Protein AF-A0A382NKD1-F1 (afdb_monomer_lite)

pLDDT: mean 91.3, std 13.51, range [47.22, 98.0]

Secondary structure (DSSP, 8-state):
-----S---HHHHHHTT---PPP--HHHHHHHTT--TT--HHHHHHH-HHHHHHHHHHHHHTT--

InterPro domains:
  IPR003726 Homocysteine-binding domain [PF02574] (20-65)
  IPR036589 Homocysteine-binding domain superfamily [G3DSA:3.20.20.330] (2-65)
  IPR036589 Homocysteine-binding domain superfamily [SSF82282] (11-65)

Structure (mmCIF, N/CA/C/O backbone):
data_AF-A0A382NKD1-F1
#
_entry.id   AF-A0A382NKD1-F1
#
loop_
_atom_site.group_PDB
_atom_site.id
_atom_site.type_symbol
_atom_site.label_atom_id
_atom_site.label_alt_id
_atom_site.label_comp_id
_atom_site.label_asym_id
_atom_site.label_entity_id
_atom_site.label_seq_id
_atom_site.pdbx_PDB_ins_code
_atom_site.Cartn_x
_atom_site.Cartn_y
_atom_site.Cartn_z
_atom_site.occupancy
_atom_site.B_iso_or_equiv
_atom_site.auth_seq_id
_atom_site.auth_comp_id
_atom_site.auth_asym_id
_atom_site.auth_atom_id
_atom_site.pdbx_PDB_model_num
ATOM 1 N N . MET A 1 1 ? -29.220 16.569 3.976 1.00 47.38 1 MET A N 1
ATOM 2 C CA . MET A 1 1 ? -28.042 15.782 3.566 1.00 47.38 1 MET A CA 1
ATOM 3 C C . MET A 1 1 ? -28.462 14.338 3.666 1.00 47.38 1 MET A C 1
ATOM 5 O O . MET A 1 1 ? -28.912 13.946 4.735 1.00 47.38 1 MET A O 1
ATOM 9 N N . GLU A 1 2 ? -28.431 13.614 2.554 1.00 49.25 2 GLU A N 1
ATOM 10 C CA . GLU A 1 2 ? -28.712 12.178 2.553 1.00 49.25 2 GLU A CA 1
ATOM 11 C C . GLU A 1 2 ? -27.675 11.464 3.436 1.00 49.25 2 GLU A C 1
ATOM 13 O O . GLU A 1 2 ? -26.497 11.837 3.387 1.00 49.25 2 GLU A O 1
ATOM 18 N N . PRO A 1 3 ? -28.074 10.488 4.267 1.00 47.22 3 PRO A N 1
ATOM 19 C CA . PRO A 1 3 ? -27.118 9.682 5.007 1.00 47.22 3 PRO A CA 1
ATOM 20 C C . PRO A 1 3 ? -26.243 8.923 4.005 1.00 47.22 3 PRO A C 1
ATOM 22 O O . PRO A 1 3 ? -26.733 8.300 3.063 1.00 47.22 3 PRO A O 1
ATOM 25 N N . ASN A 1 4 ? -24.928 9.022 4.185 1.00 54.03 4 ASN A N 1
ATOM 26 C CA . ASN A 1 4 ? -23.959 8.288 3.386 1.00 54.03 4 ASN A CA 1
ATOM 27 C C . ASN A 1 4 ? -24.194 6.786 3.623 1.00 54.03 4 ASN A C 1
ATOM 29 O O . ASN A 1 4 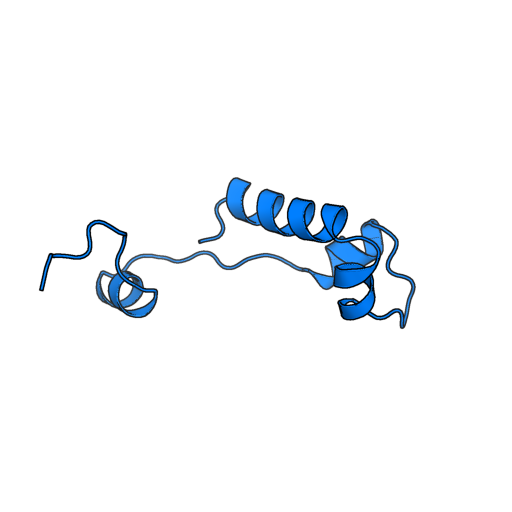? -23.910 6.279 4.701 1.00 54.03 4 ASN A O 1
ATOM 33 N N . ASN A 1 5 ? -24.723 6.076 2.624 1.00 55.88 5 ASN A N 1
ATOM 34 C CA . ASN A 1 5 ? -24.930 4.620 2.659 1.00 55.88 5 ASN A CA 1
ATOM 35 C C . ASN A 1 5 ? -23.632 3.823 2.394 1.00 55.88 5 ASN A C 1
ATOM 37 O O . ASN A 1 5 ? -23.685 2.648 2.038 1.00 55.88 5 ASN A O 1
ATOM 41 N N . GLY A 1 6 ? -22.465 4.457 2.523 1.00 56.72 6 GLY A N 1
ATOM 42 C CA . GLY A 1 6 ? -21.157 3.813 2.451 1.00 56.72 6 GLY A CA 1
ATOM 43 C C . GLY A 1 6 ? -20.550 3.750 3.843 1.00 56.72 6 GLY A C 1
ATOM 44 O O . GLY A 1 6 ? -20.798 4.648 4.648 1.00 56.72 6 GLY A O 1
ATOM 45 N N . HIS A 1 7 ? -19.777 2.699 4.125 1.00 64.38 7 HIS A N 1
ATOM 46 C CA . HIS A 1 7 ? -18.944 2.617 5.325 1.00 64.38 7 HIS A CA 1
ATOM 47 C C . HIS A 1 7 ? -18.309 3.984 5.609 1.00 64.38 7 HIS A C 1
ATOM 49 O O . HIS A 1 7 ? -17.832 4.642 4.680 1.00 64.38 7 HIS A O 1
ATOM 55 N N . GLY A 1 8 ? -18.376 4.432 6.866 1.00 78.06 8 GLY A N 1
ATOM 56 C CA . GLY A 1 8 ? -17.819 5.722 7.257 1.00 78.06 8 GLY A CA 1
ATOM 57 C C . GLY A 1 8 ? -16.358 5.852 6.816 1.00 78.06 8 GLY A C 1
ATOM 58 O O . GLY A 1 8 ? -15.676 4.853 6.568 1.00 78.06 8 GLY A O 1
ATOM 59 N N . GLY A 1 9 ? -15.870 7.085 6.686 1.00 88.94 9 GLY A N 1
ATOM 60 C CA . GLY A 1 9 ? -14.470 7.315 6.334 1.00 88.94 9 GLY A CA 1
ATOM 61 C C . GLY A 1 9 ? -13.527 6.670 7.357 1.00 88.94 9 GLY A C 1
ATOM 62 O O . GLY A 1 9 ? -13.951 6.237 8.428 1.00 88.94 9 GLY A O 1
ATOM 63 N N . ILE A 1 10 ? -12.221 6.648 7.073 1.00 94.00 10 ILE A N 1
ATOM 64 C CA . ILE A 1 10 ? -11.233 6.031 7.979 1.00 94.00 10 ILE A CA 1
ATOM 65 C C . ILE A 1 10 ? -11.379 6.503 9.441 1.00 94.00 10 ILE A C 1
ATOM 67 O O . ILE A 1 10 ? -11.280 5.697 10.361 1.00 94.00 10 ILE A O 1
ATOM 71 N N . LEU A 1 11 ? -11.695 7.785 9.667 1.00 94.88 11 LEU A N 1
ATOM 72 C CA . LEU A 1 11 ? -11.901 8.345 11.009 1.00 94.88 11 LEU A CA 1
ATOM 73 C C . LEU A 1 11 ? -13.160 7.814 11.707 1.00 94.88 11 LEU A C 1
ATOM 75 O O . LEU A 1 11 ? -13.143 7.619 12.922 1.00 94.88 11 LEU A O 1
ATOM 79 N N . ASP A 1 12 ? -14.231 7.56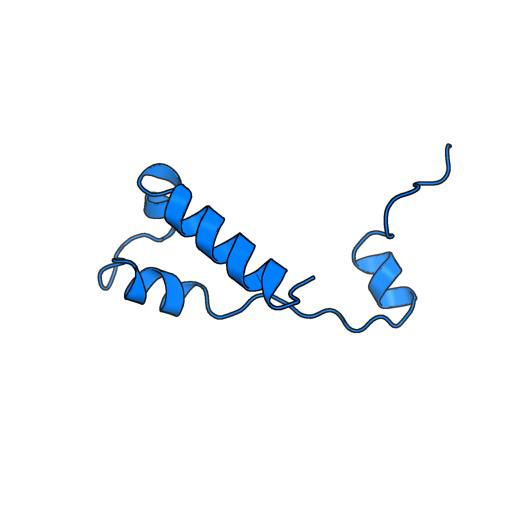9 10.956 1.00 95.00 12 ASP A N 1
ATOM 80 C CA . ASP A 1 12 ? -15.475 7.016 11.490 1.00 95.00 12 ASP A CA 1
ATOM 81 C C . ASP A 1 12 ? -15.262 5.561 11.924 1.00 95.00 12 ASP A C 1
ATOM 83 O O . ASP A 1 12 ? -15.637 5.189 13.035 1.00 95.00 12 ASP A O 1
ATOM 87 N N . ARG A 1 13 ? -14.582 4.764 11.089 1.00 94.44 13 ARG A N 1
ATOM 88 C CA . ARG A 1 13 ? -14.257 3.353 11.369 1.00 94.44 13 ARG A CA 1
ATOM 89 C C . ARG A 1 13 ? -13.350 3.213 12.593 1.00 94.44 13 ARG A C 1
ATOM 91 O O . ARG A 1 13 ? -13.618 2.405 13.481 1.00 94.44 13 ARG A O 1
ATOM 98 N N . LEU A 1 14 ? -12.327 4.066 12.699 1.00 94.88 14 LEU A N 1
ATOM 99 C CA . LEU A 1 14 ? -11.460 4.123 13.881 1.00 94.88 14 LEU A CA 1
ATOM 100 C C . LEU A 1 14 ? -12.236 4.524 15.143 1.00 94.88 14 LEU A C 1
ATOM 102 O O . LEU A 1 14 ? -12.055 3.918 16.197 1.00 94.88 14 LEU A O 1
ATOM 106 N N . SER A 1 15 ? -13.126 5.517 15.043 1.00 94.69 15 SER A N 1
ATOM 107 C CA . SER A 1 15 ? -13.957 5.968 16.171 1.00 94.69 15 SER A CA 1
ATOM 108 C C . SER A 1 15 ? -14.967 4.904 16.614 1.00 94.69 15 SER A C 1
ATOM 110 O O . SER A 1 15 ? -15.299 4.830 17.796 1.00 94.69 15 SER A O 1
ATOM 112 N N . ALA A 1 16 ? -15.425 4.059 15.687 1.00 95.81 16 ALA A N 1
ATOM 113 C CA . ALA A 1 16 ? -16.263 2.895 15.964 1.00 95.81 16 ALA A CA 1
ATOM 114 C C . ALA A 1 16 ? -15.496 1.724 16.615 1.00 95.81 16 ALA A C 1
ATOM 116 O O . ALA A 1 16 ? -16.116 0.743 17.025 1.00 95.81 16 ALA A O 1
ATOM 117 N N . GLY A 1 17 ? -14.167 1.823 16.745 1.00 96.00 17 GLY A N 1
ATOM 118 C CA . GLY A 1 17 ? -13.321 0.789 17.340 1.00 96.00 17 GLY A CA 1
ATOM 119 C C . GLY A 1 17 ? -12.995 -0.369 16.395 1.00 96.00 17 GLY A C 1
ATOM 120 O O . GLY A 1 17 ? -12.593 -1.434 16.865 1.00 96.00 17 GLY A O 1
ATOM 121 N N . GLU A 1 18 ? -13.170 -0.188 15.082 1.00 97.12 18 GLU A N 1
ATOM 122 C CA . GLU A 1 18 ? -12.762 -1.185 14.092 1.00 97.12 18 GLU A CA 1
ATOM 123 C C . GLU A 1 18 ? -11.236 -1.364 14.093 1.00 97.12 18 GLU A C 1
ATOM 125 O O . GLU A 1 18 ? -10.469 -0.407 14.220 1.00 97.12 18 GLU A O 1
ATOM 130 N N . THR A 1 19 ? -10.787 -2.608 13.921 1.00 96.44 19 THR A N 1
ATOM 131 C CA . THR A 1 19 ? -9.384 -2.897 13.602 1.00 96.44 19 THR A CA 1
ATOM 132 C C . THR A 1 19 ? -9.221 -2.823 12.093 1.00 96.44 19 THR A C 1
ATOM 134 O O . THR A 1 19 ? -9.882 -3.577 11.389 1.00 96.44 19 THR A O 1
ATOM 137 N N . LEU A 1 20 ? -8.352 -1.926 11.626 1.00 96.00 20 LEU A N 1
ATOM 138 C CA . LEU A 1 20 ? -8.055 -1.738 10.208 1.00 96.00 20 LEU A CA 1
ATOM 139 C C . LEU A 1 20 ? -6.700 -2.359 9.865 1.00 96.00 20 LEU A C 1
ATOM 141 O O . LEU A 1 20 ? -5.706 -2.113 10.559 1.00 96.00 20 LEU A O 1
ATOM 145 N N . VAL A 1 21 ? -6.661 -3.151 8.801 1.00 96.56 21 VAL A N 1
ATOM 146 C CA . VAL A 1 21 ? -5.470 -3.837 8.303 1.00 96.56 21 VAL A CA 1
ATOM 147 C C . VAL A 1 21 ? -4.922 -3.069 7.107 1.00 96.56 21 VAL A C 1
ATOM 149 O O . VAL A 1 21 ? -5.558 -2.973 6.066 1.00 96.56 21 VAL A O 1
ATOM 152 N N . PHE A 1 22 ? -3.713 -2.531 7.235 1.00 95.75 22 PHE A N 1
ATOM 153 C CA . PHE A 1 22 ? -3.041 -1.866 6.118 1.00 95.75 22 PHE A CA 1
ATOM 154 C C . PHE A 1 22 ? -2.474 -2.878 5.115 1.00 95.75 22 PHE A C 1
ATOM 156 O O . PHE A 1 22 ? -2.401 -4.083 5.378 1.00 95.75 22 PHE A O 1
ATOM 163 N N . ASP A 1 23 ? -2.088 -2.386 3.943 1.00 96.12 23 ASP A N 1
ATOM 164 C CA . ASP A 1 23 ? -1.421 -3.186 2.927 1.00 96.12 23 ASP A CA 1
ATOM 165 C C . ASP A 1 23 ? -0.005 -3.619 3.342 1.00 96.12 23 ASP A C 1
ATOM 167 O O . ASP A 1 23 ? 0.537 -3.261 4.393 1.00 96.12 23 ASP A O 1
ATOM 171 N N . GLY A 1 24 ? 0.565 -4.506 2.529 1.00 93.94 24 GLY A N 1
ATOM 172 C CA . GLY A 1 24 ? 1.856 -5.123 2.794 1.00 93.94 24 GLY A CA 1
ATOM 173 C C . GLY A 1 24 ? 3.040 -4.415 2.132 1.00 93.94 24 GLY A C 1
ATOM 174 O O . GLY A 1 24 ? 2.977 -3.293 1.636 1.00 93.94 24 GLY A O 1
ATOM 175 N N . ALA A 1 25 ? 4.176 -5.117 2.110 1.00 94.56 25 ALA A N 1
ATOM 176 C CA . ALA A 1 25 ? 5.437 -4.603 1.584 1.00 94.56 25 ALA A CA 1
ATOM 177 C C . ALA A 1 25 ? 5.437 -4.428 0.049 1.00 94.56 25 ALA A C 1
ATOM 179 O O . ALA A 1 25 ? 5.899 -5.305 -0.686 1.00 94.56 25 ALA A O 1
ATOM 180 N N . THR A 1 26 ? 5.019 -3.247 -0.416 1.00 95.19 26 THR A N 1
ATOM 181 C CA . THR A 1 26 ? 5.023 -2.850 -1.837 1.00 95.19 26 THR A CA 1
ATOM 182 C C . THR A 1 26 ? 6.391 -3.043 -2.507 1.00 95.19 26 THR A C 1
ATOM 184 O O . THR A 1 26 ? 6.478 -3.654 -3.566 1.00 95.19 26 THR A O 1
ATOM 187 N N . GLY A 1 27 ? 7.492 -2.591 -1.894 1.00 94.19 27 GLY A N 1
ATOM 188 C CA . GLY A 1 27 ? 8.825 -2.680 -2.513 1.00 94.19 27 GLY A CA 1
ATOM 189 C C . GLY A 1 27 ? 9.259 -4.117 -2.830 1.00 94.19 27 GLY A C 1
ATOM 190 O O . GLY A 1 27 ? 9.733 -4.389 -3.931 1.00 94.19 27 GLY A O 1
ATOM 191 N N . THR A 1 28 ? 9.035 -5.047 -1.898 1.00 95.62 28 THR A N 1
ATOM 192 C CA . THR A 1 28 ? 9.332 -6.476 -2.090 1.00 95.62 28 THR A CA 1
ATOM 193 C C . THR A 1 28 ? 8.499 -7.066 -3.220 1.00 95.62 28 THR A C 1
ATOM 195 O O . THR A 1 28 ? 9.025 -7.815 -4.042 1.00 95.62 28 THR A O 1
ATOM 198 N N . TYR A 1 29 ? 7.213 -6.708 -3.283 1.00 96.88 29 TYR A N 1
ATOM 199 C CA . TYR A 1 29 ? 6.337 -7.147 -4.362 1.00 96.88 29 TYR A CA 1
ATOM 200 C C . TYR A 1 29 ? 6.866 -6.676 -5.717 1.00 96.88 29 TYR A C 1
ATOM 202 O O . TYR A 1 29 ? 7.054 -7.492 -6.615 1.00 96.88 29 TYR A O 1
ATOM 210 N N . LEU A 1 30 ? 7.171 -5.385 -5.857 1.00 97.12 30 LEU A N 1
ATOM 211 C CA . LEU A 1 30 ? 7.661 -4.827 -7.117 1.00 97.12 30 LEU A CA 1
ATOM 212 C C . LEU A 1 30 ? 8.986 -5.465 -7.549 1.00 97.12 30 LEU A C 1
ATOM 214 O O . LEU A 1 30 ? 9.135 -5.818 -8.714 1.00 97.12 30 LEU A O 1
ATOM 218 N N . GLN A 1 31 ? 9.918 -5.692 -6.618 1.00 96.69 31 GLN A N 1
ATOM 219 C CA . GLN A 1 31 ? 11.194 -6.364 -6.907 1.00 96.69 31 GLN A CA 1
ATOM 220 C C . GLN A 1 31 ? 10.996 -7.792 -7.430 1.00 96.69 31 GLN A C 1
ATOM 222 O O . GLN A 1 31 ? 11.647 -8.195 -8.390 1.00 96.69 31 GLN A O 1
ATOM 227 N N . GLN A 1 32 ? 10.054 -8.548 -6.858 1.00 96.88 32 GLN A N 1
ATOM 228 C CA . GLN A 1 32 ? 9.703 -9.888 -7.347 1.00 96.88 32 GLN A CA 1
ATOM 229 C C . GLN A 1 32 ? 9.036 -9.873 -8.730 1.00 96.88 32 GLN A C 1
ATOM 231 O O . GLN A 1 32 ? 9.027 -10.897 -9.412 1.00 96.88 32 GLN A O 1
ATOM 236 N N . HIS A 1 33 ? 8.497 -8.725 -9.142 1.00 96.94 33 HIS A N 1
ATOM 237 C CA . HIS A 1 33 ? 7.790 -8.533 -10.405 1.00 96.94 33 HIS A CA 1
ATOM 238 C C . HIS A 1 33 ? 8.575 -7.674 -11.408 1.00 96.94 33 HIS A C 1
ATOM 240 O O . HIS A 1 33 ? 7.989 -7.181 -12.366 1.00 96.94 33 HIS A O 1
ATOM 246 N N . GLY A 1 34 ? 9.894 -7.531 -11.226 1.00 96.12 34 GLY A N 1
ATOM 247 C CA . GLY A 1 34 ? 10.788 -6.938 -12.229 1.00 96.12 34 GLY A CA 1
ATOM 248 C C . GLY A 1 34 ? 11.324 -5.543 -11.908 1.00 96.12 34 GLY A C 1
ATOM 249 O O . GLY A 1 34 ? 12.020 -4.966 -12.741 1.00 96.12 34 GLY A O 1
ATOM 250 N N . LEU A 1 35 ? 11.057 -4.991 -10.718 1.00 97.44 35 LEU A N 1
ATOM 251 C CA . LEU A 1 35 ? 11.720 -3.760 -10.291 1.00 97.44 35 LEU A CA 1
ATOM 252 C C . LEU A 1 35 ? 13.197 -4.029 -9.980 1.00 97.44 35 LEU A C 1
ATOM 254 O O . LEU A 1 35 ? 13.543 -4.577 -8.932 1.00 97.44 35 LEU A O 1
ATOM 258 N N . GLU A 1 36 ? 14.063 -3.583 -10.881 1.00 95.62 36 GLU A N 1
ATOM 259 C CA . GLU A 1 36 ? 15.512 -3.656 -10.709 1.00 95.62 36 GLU A CA 1
ATOM 260 C C . GLU A 1 36 ? 16.004 -2.808 -9.518 1.00 95.62 36 GLU A C 1
ATOM 262 O O . GLU A 1 36 ? 15.393 -1.785 -9.177 1.00 95.62 36 GLU A O 1
ATOM 267 N N . PRO A 1 37 ? 17.141 -3.165 -8.888 1.00 94.62 37 PRO A N 1
ATOM 268 C CA . PRO A 1 37 ? 17.762 -2.345 -7.854 1.00 94.62 37 PRO A CA 1
ATOM 269 C C . PRO A 1 37 ? 18.005 -0.902 -8.322 1.00 94.62 37 PRO A C 1
ATOM 271 O O . PRO A 1 37 ? 18.686 -0.658 -9.315 1.00 94.62 37 PRO A O 1
ATOM 274 N N . GLY A 1 38 ? 17.456 0.067 -7.585 1.00 94.56 38 GLY A N 1
ATOM 275 C CA . GLY A 1 38 ? 17.524 1.490 -7.944 1.00 94.56 38 GLY A CA 1
ATOM 276 C C . GLY A 1 38 ? 16.546 1.928 -9.044 1.00 94.56 38 GLY A C 1
ATOM 277 O O . GLY A 1 38 ? 16.556 3.100 -9.416 1.00 94.56 38 GLY A O 1
ATOM 278 N N . GLY A 1 39 ? 15.699 1.027 -9.551 1.00 95.12 39 GLY A N 1
ATOM 279 C CA . GLY A 1 39 ? 14.597 1.361 -10.452 1.00 95.12 39 GLY A CA 1
ATOM 280 C C . GLY A 1 39 ? 13.529 2.228 -9.774 1.00 95.12 39 GLY A C 1
ATOM 281 O O . GLY A 1 39 ? 13.412 2.237 -8.549 1.00 95.12 39 GLY A O 1
ATOM 282 N N . SER A 1 40 ? 12.737 2.954 -10.573 1.00 96.50 40 SER A N 1
ATOM 283 C CA . SER A 1 40 ? 11.648 3.813 -10.076 1.00 96.50 40 SER A CA 1
ATOM 284 C C . SER A 1 40 ? 10.320 3.044 -10.003 1.00 96.50 40 SER A C 1
ATOM 286 O O . SER A 1 40 ? 9.787 2.661 -11.051 1.00 96.50 40 SER A O 1
ATOM 288 N N . PRO A 1 41 ? 9.738 2.873 -8.801 1.00 95.38 41 PRO A N 1
ATOM 289 C CA . PRO A 1 41 ? 8.383 2.345 -8.634 1.00 95.38 41 PRO A CA 1
ATOM 290 C C . PRO A 1 41 ? 7.328 3.189 -9.356 1.00 95.38 41 PRO A C 1
ATOM 292 O O . PRO A 1 41 ? 6.378 2.664 -9.932 1.00 95.38 41 PRO A O 1
ATOM 295 N N . GLU A 1 42 ? 7.502 4.511 -9.366 1.00 96.31 42 GLU A N 1
ATOM 296 C CA . GLU A 1 42 ? 6.548 5.439 -9.972 1.00 96.31 42 GLU A CA 1
ATOM 297 C C . GLU A 1 42 ? 6.475 5.250 -11.485 1.00 96.31 42 GLU A C 1
ATOM 299 O O . GLU A 1 42 ? 5.399 5.348 -12.073 1.00 96.31 42 GLU A O 1
ATOM 304 N N . LEU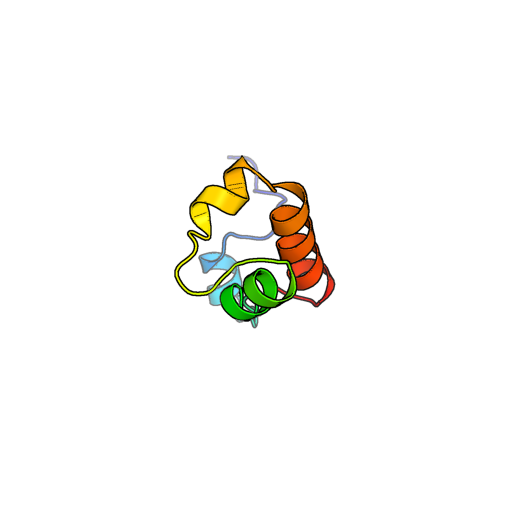 A 1 43 ? 7.605 4.927 -12.119 1.00 97.38 43 LEU A N 1
ATOM 305 C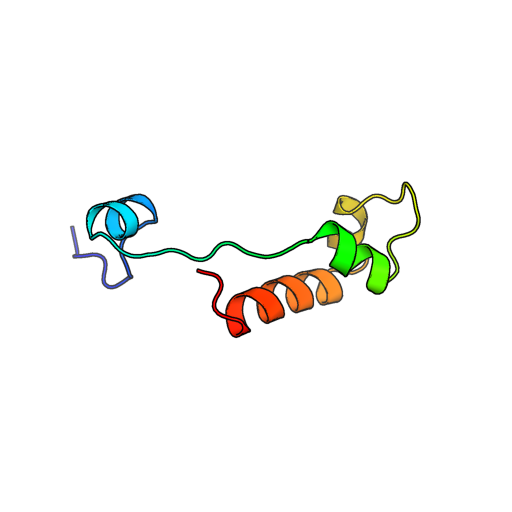 CA . LEU A 1 43 ? 7.644 4.633 -13.544 1.00 97.38 43 LEU A CA 1
ATOM 306 C C . LEU A 1 43 ? 6.908 3.325 -13.880 1.00 97.38 43 LEU A C 1
ATOM 308 O O . LEU A 1 43 ? 6.268 3.247 -14.930 1.00 97.38 43 LEU A O 1
ATOM 312 N N . MET A 1 44 ? 6.915 2.331 -12.983 1.00 96.69 44 MET A N 1
ATOM 313 C CA . MET A 1 44 ? 6.112 1.112 -13.157 1.00 96.69 44 MET A CA 1
ATOM 314 C C . MET A 1 44 ? 4.607 1.398 -13.125 1.00 96.69 44 MET A C 1
ATOM 316 O O . MET A 1 44 ? 3.859 0.726 -13.829 1.00 96.69 44 MET A O 1
ATOM 320 N N . ASN A 1 45 ? 4.143 2.428 -12.405 1.00 96.25 45 ASN A N 1
ATOM 321 C CA . ASN A 1 45 ? 2.733 2.842 -12.480 1.00 96.25 45 ASN A CA 1
ATOM 322 C C . ASN A 1 45 ? 2.325 3.239 -13.904 1.00 96.25 45 ASN A C 1
ATOM 324 O O . ASN A 1 45 ? 1.183 3.018 -14.302 1.00 96.25 45 ASN A O 1
ATOM 328 N N . VAL A 1 46 ? 3.249 3.828 -14.669 1.00 97.38 46 VAL A N 1
ATOM 329 C CA . VAL A 1 46 ? 3.001 4.276 -16.045 1.00 97.38 46 VAL A CA 1
ATOM 330 C C . VAL A 1 46 ? 3.198 3.134 -17.039 1.00 97.38 46 VAL A C 1
ATOM 332 O O . VAL A 1 46 ? 2.349 2.915 -17.902 1.00 97.38 46 VAL A O 1
ATOM 335 N N . ASN A 1 47 ? 4.304 2.400 -16.918 1.00 96.69 47 ASN A N 1
ATOM 336 C CA . ASN A 1 47 ? 4.712 1.403 -17.909 1.00 96.69 47 ASN A CA 1
ATOM 337 C C . ASN A 1 47 ? 4.062 0.032 -17.685 1.00 96.69 47 ASN A C 1
ATOM 339 O O . ASN A 1 47 ? 3.780 -0.685 -18.645 1.00 96.69 47 ASN A O 1
ATOM 343 N N . GLU A 1 48 ? 3.805 -0.330 -16.428 1.00 97.25 48 GLU A N 1
ATOM 344 C CA . GLU A 1 48 ? 3.331 -1.653 -16.009 1.00 97.25 48 GLU A CA 1
ATOM 345 C C . GLU A 1 48 ? 2.113 -1.571 -15.060 1.00 97.25 48 GLU A C 1
ATOM 347 O O . GLU A 1 48 ? 2.049 -2.278 -14.049 1.00 97.25 48 GLU A O 1
ATOM 352 N N . PRO A 1 49 ? 1.073 -0.767 -15.375 1.00 97.56 49 PRO A N 1
ATOM 353 C CA . PRO A 1 49 ? -0.040 -0.494 -14.457 1.00 97.56 49 PRO A CA 1
ATOM 354 C C . PRO A 1 49 ? -0.804 -1.751 -14.026 1.00 97.56 49 PRO A C 1
ATOM 356 O O . PRO A 1 49 ? -1.387 -1.786 -12.945 1.00 97.56 49 PRO A O 1
ATOM 359 N N . LYS A 1 50 ? -0.806 -2.803 -14.853 1.00 98.00 50 LYS A N 1
ATOM 360 C CA . LYS A 1 50 ? -1.469 -4.074 -14.531 1.00 98.00 50 LYS A CA 1
ATOM 361 C C . LYS A 1 50 ? -0.811 -4.795 -13.354 1.00 98.00 50 LYS A C 1
ATOM 363 O O . LYS A 1 50 ? -1.527 -5.420 -12.579 1.00 98.00 50 LYS A O 1
ATOM 368 N N . ILE A 1 51 ? 0.512 -4.695 -13.205 1.00 97.31 51 ILE A N 1
ATOM 369 C CA . ILE A 1 51 ? 1.233 -5.279 -12.064 1.00 97.31 51 ILE A CA 1
ATOM 370 C C . ILE A 1 51 ? 0.826 -4.549 -10.785 1.00 97.31 51 ILE A C 1
ATOM 372 O O . ILE A 1 51 ? 0.471 -5.186 -9.799 1.00 97.31 51 ILE A O 1
ATOM 376 N N . ILE A 1 52 ? 0.771 -3.217 -10.833 1.00 97.38 52 ILE A N 1
ATOM 377 C CA . ILE A 1 52 ? 0.377 -2.379 -9.693 1.00 97.38 52 ILE A CA 1
ATOM 378 C C . ILE A 1 52 ? -1.076 -2.635 -9.279 1.00 97.38 52 ILE A C 1
ATOM 380 O O . ILE A 1 52 ? -1.373 -2.817 -8.100 1.00 97.38 52 ILE A O 1
ATOM 384 N N . GLN A 1 53 ? -1.993 -2.711 -10.246 1.00 97.69 53 GLN A N 1
ATOM 385 C CA . GLN A 1 53 ? -3.395 -3.046 -9.977 1.00 97.69 53 GLN A CA 1
ATOM 386 C C . GLN A 1 53 ? -3.538 -4.463 -9.412 1.00 97.69 53 GLN A C 1
ATOM 388 O O . GLN A 1 53 ? -4.337 -4.687 -8.504 1.00 97.69 53 GLN A O 1
ATOM 393 N N . GLY A 1 54 ? -2.747 -5.411 -9.922 1.00 97.62 54 GLY A 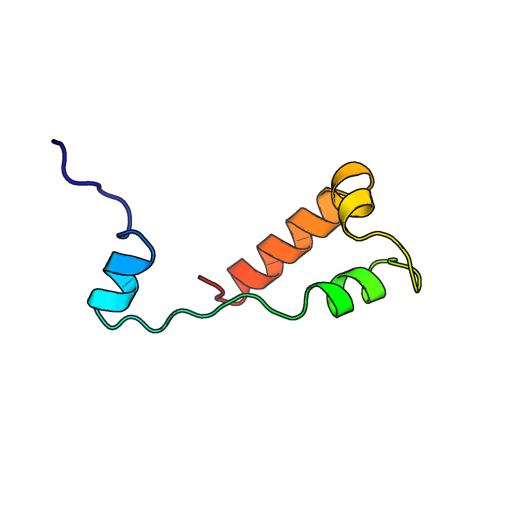N 1
ATOM 394 C CA . GLY A 1 54 ? -2.672 -6.770 -9.395 1.00 97.62 54 GLY A CA 1
ATOM 395 C C . GLY A 1 54 ? -2.205 -6.800 -7.941 1.00 97.62 54 GLY A C 1
ATOM 396 O O . GLY A 1 54 ? -2.829 -7.475 -7.129 1.00 97.62 54 GLY A O 1
ATOM 397 N N . MET A 1 55 ? -1.176 -6.024 -7.599 1.00 97.56 55 MET A N 1
ATOM 398 C CA . MET A 1 55 ? -0.669 -5.882 -6.232 1.00 97.56 55 MET A CA 1
ATOM 399 C C . MET A 1 55 ? -1.749 -5.365 -5.279 1.00 97.56 55 MET A C 1
ATOM 401 O O . MET A 1 55 ? -2.049 -6.013 -4.279 1.00 97.56 55 MET A O 1
ATOM 405 N N . ALA A 1 56 ? -2.373 -4.232 -5.616 1.00 97.19 56 ALA A N 1
ATOM 406 C CA . ALA A 1 56 ? -3.423 -3.635 -4.792 1.00 97.19 56 ALA A CA 1
ATOM 407 C C . ALA A 1 56 ? -4.605 -4.599 -4.607 1.00 97.19 56 ALA A C 1
ATOM 409 O O . ALA A 1 56 ? -5.107 -4.761 -3.496 1.00 97.19 56 ALA A O 1
ATOM 410 N N . LYS A 1 57 ? -5.000 -5.306 -5.677 1.00 97.94 57 LYS A N 1
ATOM 411 C CA . LYS A 1 57 ? -6.032 -6.343 -5.604 1.00 97.94 57 LYS A CA 1
ATOM 412 C C . LYS A 1 57 ? -5.632 -7.489 -4.673 1.00 97.94 57 LYS A C 1
ATOM 414 O O . LYS A 1 57 ? -6.470 -7.941 -3.907 1.00 97.94 57 LYS A O 1
ATOM 419 N N . GLN A 1 58 ? -4.388 -7.960 -4.731 1.00 97.44 58 GLN A N 1
ATOM 420 C CA . GLN A 1 58 ? -3.929 -9.049 -3.868 1.00 97.44 58 GLN A CA 1
ATOM 421 C C . GLN A 1 58 ? -3.946 -8.659 -2.387 1.00 97.44 58 GLN A C 1
ATOM 423 O O . GLN A 1 58 ? -4.365 -9.472 -1.570 1.00 97.44 58 GLN A O 1
ATOM 428 N N . TYR A 1 59 ? -3.543 -7.432 -2.037 1.00 97.94 59 TYR A N 1
ATOM 429 C CA . TYR A 1 59 ? -3.629 -6.958 -0.651 1.00 97.94 59 TYR A CA 1
ATOM 430 C C . TYR A 1 59 ? -5.078 -6.807 -0.187 1.00 97.94 59 TYR A C 1
ATOM 432 O O . TYR A 1 59 ? -5.429 -7.299 0.883 1.00 97.94 59 TYR A O 1
ATOM 440 N N . PHE A 1 60 ? -5.944 -6.231 -1.022 1.00 97.12 60 PHE A N 1
ATOM 441 C CA . PHE A 1 60 ? -7.369 -6.122 -0.716 1.00 97.12 60 PHE A CA 1
ATOM 442 C C . PHE A 1 60 ? -8.030 -7.498 -0.530 1.00 97.12 60 PHE A C 1
ATOM 444 O O . PHE A 1 60 ? -8.696 -7.746 0.471 1.00 97.12 60 PHE A O 1
ATOM 451 N N . ASP A 1 61 ? -7.787 -8.439 -1.448 1.00 97.62 61 ASP A N 1
ATOM 452 C CA . ASP A 1 61 ? -8.314 -9.806 -1.359 1.00 97.62 61 ASP A CA 1
ATOM 453 C C . ASP A 1 61 ? -7.755 -10.568 -0.136 1.00 97.62 61 ASP A C 1
ATOM 455 O O . ASP A 1 61 ? -8.399 -11.494 0.359 1.00 97.62 61 ASP A O 1
ATOM 459 N N . ALA A 1 62 ? -6.570 -10.189 0.359 1.00 97.38 62 ALA A N 1
ATOM 460 C CA . ALA A 1 62 ? -5.961 -10.734 1.575 1.00 97.38 62 ALA A CA 1
ATOM 461 C C . ALA A 1 62 ? -6.502 -10.104 2.874 1.00 97.38 62 ALA A C 1
ATOM 463 O O . ALA A 1 62 ? -6.134 -10.556 3.960 1.00 97.38 62 ALA A O 1
ATOM 464 N N . GLY A 1 63 ? -7.386 -9.107 2.770 1.00 96.25 63 GLY A N 1
ATOM 465 C CA . GLY A 1 63 ? -8.061 -8.476 3.901 1.00 96.25 63 GLY A CA 1
ATOM 466 C C . GLY A 1 63 ? -7.514 -7.110 4.302 1.00 96.25 63 GLY A C 1
ATOM 467 O O . GLY A 1 63 ? -7.826 -6.670 5.403 1.00 96.25 63 GLY A O 1
ATOM 468 N N . SER A 1 64 ? -6.708 -6.451 3.462 1.00 97.06 64 SER A N 1
ATOM 469 C CA . SER A 1 64 ? -6.396 -5.033 3.668 1.00 97.06 64 SER A CA 1
ATOM 470 C C . SER A 1 64 ? -7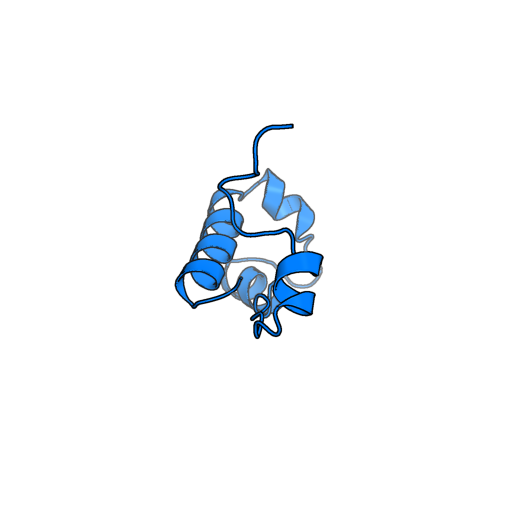.641 -4.159 3.469 1.00 97.06 64 SER A C 1
ATOM 472 O O . SER A 1 64 ? -8.438 -4.406 2.561 1.00 97.06 64 SER A O 1
ATOM 474 N N . ASP A 1 65 ? -7.775 -3.144 4.322 1.00 94.75 65 ASP A N 1
ATOM 475 C CA . ASP A 1 65 ? -8.918 -2.228 4.439 1.00 94.75 65 ASP A CA 1
ATOM 476 C C . ASP A 1 65 ? -8.811 -0.941 3.611 1.00 94.75 65 ASP A C 1
ATOM 478 O O . ASP A 1 65 ? -7.686 -0.428 3.405 1.00 94.75 65 ASP A O 1
#

Foldseek 3Di:
DPPPPDDDPPVNCVVVVHDAAAFDDPVVQVVVVDQDVVRDPVVCCVVPVVSVVVRVVVRVVVPHD

Sequence (65 aa):
MEPNNGHGGILDRLSAGETLVFDGATGTYLQQHGLEPGGSPELMNVNEPKIIQGMAKQYFDAGSD

Radius of gyration: 16.0 Å; chains: 1; bounding box: 46×26×35 Å

Organism: NCBI:txid408172